Protein AF-A0A9E4DB46-F1 (afdb_monomer_lite)

pLDDT: mean 91.84, std 6.22, range [56.28, 97.88]

Sequence (167 aa):
MNWNAVGAISETIGVIAVFVTLVYLAIQVRDAKYQVKRSIQQVRSSTLRELYLSPVQNPQLVSVLIKSERAWTSGNEIESEEELFEAGDLTPEEALIWQSYQRAWWVHWREVVGNRDQLSESQMDEVNMGIVSIFTRSSSRVYLNSMWVLDSPTIRYIKNLLAESKR

Radius of gyration: 26.62 Å; chains: 1; bounding box: 60×42×80 Å

Secondary structure (DSSP, 8-state):
--HHHHHHHHHHHHHHHHHHHHHHHHHHHHHHHHHHHHHHHHHHHHHHHHHHHHHHH-HHHHHHHHHHHHHHHTSS---SHHHHHHHTT--HHHHHHHHHHHHHHHHHHHHHHHTGGGS-HHHHHHHHHHHHHHHHHSTHHHHHHHHTTS--HHHHHHHHHHHHTT-

Foldseek 3Di:
DPVVVVVVVVVVVVVVVVVVVVVVVVVVVVVVVVVVLVVVVVVLVVLVVCLVCVCVVPVLLVLLQVLLQCLVPVPDPDQALVSSCVSSVNDPVSSVSVLVSLVSVVVSLLVCLVVVVSDDPVRVVVSLVVLLCDLVRGSSVNVLSVCCVDPDPSNVVSVVSNVVVVD

Structure (mmCIF, N/CA/C/O backbone):
data_AF-A0A9E4DB46-F1
#
_entry.id   AF-A0A9E4DB46-F1
#
loop_
_atom_site.group_PDB
_atom_site.id
_atom_site.type_symbol
_atom_site.label_atom_id
_atom_site.label_alt_id
_atom_site.label_comp_id
_atom_site.label_asym_id
_atom_site.label_entity_id
_atom_site.label_seq_id
_atom_site.pdbx_PDB_ins_code
_atom_site.Cartn_x
_atom_site.Cartn_y
_atom_site.Cartn_z
_atom_site.occupancy
_atom_site.B_iso_or_equiv
_atom_site.auth_seq_id
_atom_site.auth_comp_id
_atom_site.auth_asym_id
_atom_site.auth_atom_id
_atom_site.pdbx_PDB_model_num
ATOM 1 N N . MET A 1 1 ? 40.470 19.533 -59.940 1.00 60.00 1 MET A N 1
ATOM 2 C CA . MET A 1 1 ? 40.086 19.120 -58.573 1.00 60.00 1 MET A CA 1
ATOM 3 C C . MET A 1 1 ? 38.724 18.448 -58.661 1.00 60.00 1 MET A C 1
ATOM 5 O O . MET A 1 1 ? 37.797 19.081 -59.150 1.00 60.00 1 MET A O 1
ATOM 9 N N . ASN A 1 2 ? 38.616 17.164 -58.303 1.00 72.81 2 ASN A N 1
ATOM 10 C CA . ASN A 1 2 ? 37.379 16.389 -58.467 1.00 72.81 2 ASN A CA 1
ATOM 11 C C . ASN A 1 2 ? 36.384 16.735 -57.353 1.00 72.81 2 ASN A C 1
ATOM 13 O O . ASN A 1 2 ? 36.293 16.030 -56.352 1.00 72.81 2 ASN A O 1
ATOM 17 N N . TRP A 1 3 ? 35.645 17.830 -57.530 1.00 80.69 3 TRP A N 1
ATOM 18 C CA . TRP A 1 3 ? 34.598 18.281 -56.607 1.00 80.69 3 TRP A CA 1
ATOM 19 C C . TRP A 1 3 ? 33.554 17.196 -56.299 1.00 80.69 3 TRP A C 1
ATOM 21 O O . TRP A 1 3 ? 33.099 17.095 -55.163 1.00 80.69 3 TRP A O 1
ATOM 31 N N . ASN A 1 4 ? 33.273 16.306 -57.255 1.00 75.81 4 ASN A N 1
ATOM 32 C CA . ASN A 1 4 ? 32.402 15.145 -57.043 1.00 75.81 4 ASN A CA 1
ATOM 33 C C . ASN A 1 4 ? 32.952 14.157 -56.000 1.00 75.81 4 ASN A C 1
ATOM 35 O O . ASN A 1 4 ? 32.182 13.592 -55.230 1.00 75.81 4 ASN A O 1
ATOM 39 N N . ALA A 1 5 ? 34.273 13.962 -55.940 1.00 78.31 5 ALA A N 1
ATOM 40 C CA . ALA A 1 5 ? 34.885 13.068 -54.957 1.00 78.31 5 ALA A CA 1
ATOM 41 C C . ALA A 1 5 ? 34.801 13.654 -53.539 1.00 78.31 5 ALA A C 1
ATOM 43 O O . ALA A 1 5 ? 34.546 12.927 -52.586 1.00 78.31 5 ALA A O 1
ATOM 44 N N . VAL A 1 6 ? 34.955 14.977 -53.407 1.00 79.00 6 VAL A N 1
ATOM 45 C CA . VAL A 1 6 ? 34.790 15.681 -52.125 1.00 79.00 6 VAL A CA 1
ATOM 46 C C . VAL A 1 6 ? 33.338 15.592 -51.643 1.00 79.00 6 VAL A C 1
ATOM 48 O O . VAL A 1 6 ? 33.111 15.266 -50.482 1.00 79.00 6 VAL A O 1
ATOM 51 N N . GLY A 1 7 ? 32.362 15.789 -52.538 1.00 80.25 7 GLY A N 1
ATOM 52 C CA . GLY A 1 7 ? 30.936 15.654 -52.215 1.00 80.25 7 GLY A CA 1
ATOM 53 C C . GLY A 1 7 ? 30.553 14.254 -51.723 1.00 80.25 7 GLY A C 1
ATOM 54 O O . GLY A 1 7 ? 29.916 14.128 -50.680 1.00 80.25 7 GLY A O 1
ATOM 55 N N . ALA A 1 8 ? 31.016 13.202 -52.406 1.00 82.44 8 ALA A N 1
ATOM 56 C CA . ALA A 1 8 ? 30.750 11.815 -52.012 1.00 82.44 8 ALA A CA 1
ATOM 57 C C . ALA A 1 8 ? 31.365 11.445 -50.644 1.00 82.44 8 ALA A C 1
ATOM 59 O O . ALA A 1 8 ? 30.770 10.695 -49.864 1.00 82.44 8 ALA A O 1
ATOM 60 N N . ILE A 1 9 ? 32.543 11.995 -50.317 1.00 87.56 9 ILE A N 1
ATOM 61 C CA . ILE A 1 9 ? 33.171 11.821 -48.996 1.00 87.56 9 ILE A CA 1
ATOM 62 C C . ILE A 1 9 ? 32.332 12.511 -47.912 1.00 87.56 9 ILE A C 1
ATOM 64 O O . ILE A 1 9 ? 32.071 11.908 -46.871 1.00 87.56 9 ILE A O 1
ATOM 68 N N . SER A 1 10 ? 31.871 13.743 -48.149 1.00 87.12 10 SER A N 1
ATOM 69 C CA . SER A 1 10 ? 31.019 14.473 -47.199 1.00 87.12 10 SER A CA 1
ATOM 70 C C . SER A 1 10 ? 29.686 13.770 -46.943 1.00 87.12 10 SER A C 1
ATOM 72 O O . SER A 1 10 ? 29.247 13.705 -45.797 1.00 87.12 10 SER A O 1
ATOM 74 N N . GLU A 1 11 ? 29.071 13.201 -47.978 1.00 88.62 11 GLU A N 1
ATOM 75 C CA . GLU A 1 11 ? 27.834 12.426 -47.848 1.00 88.62 11 GLU A CA 1
ATOM 76 C C . GLU A 1 11 ? 28.048 11.161 -47.006 1.00 88.62 11 GLU A C 1
ATOM 78 O O . GLU A 1 11 ? 27.296 10.901 -46.067 1.00 88.62 11 GLU A O 1
ATOM 83 N N . THR A 1 12 ? 29.138 10.430 -47.259 1.00 91.94 12 THR A N 1
ATOM 84 C CA . THR A 1 12 ? 29.494 9.231 -46.482 1.00 91.94 12 THR A CA 1
ATOM 85 C C . THR A 1 12 ? 29.717 9.569 -45.005 1.00 91.94 12 THR A C 1
ATOM 87 O O . THR A 1 12 ? 29.194 8.888 -44.123 1.00 91.94 12 THR A O 1
ATOM 90 N N . ILE A 1 13 ? 30.449 10.652 -44.716 1.00 94.62 13 ILE A N 1
ATOM 91 C CA . ILE A 1 13 ? 30.680 11.122 -43.342 1.00 94.62 13 ILE A CA 1
ATOM 92 C C . ILE A 1 13 ? 29.362 11.544 -42.681 1.00 94.62 13 ILE A C 1
ATOM 94 O O . ILE A 1 13 ? 29.138 11.213 -41.517 1.00 94.62 13 ILE A O 1
ATOM 98 N N . GLY A 1 14 ? 28.478 12.228 -43.412 1.00 94.19 14 GLY A N 1
ATOM 99 C CA . GLY A 1 14 ? 27.161 12.627 -42.919 1.00 94.19 14 GLY A CA 1
ATOM 100 C C . GLY A 1 14 ? 26.303 11.430 -42.509 1.00 94.19 14 GLY A C 1
ATOM 101 O O . GLY A 1 14 ? 25.756 11.416 -41.407 1.00 94.19 14 GLY A O 1
ATOM 102 N N . VAL A 1 15 ? 26.244 10.388 -43.343 1.00 96.38 15 VAL A N 1
ATOM 103 C CA . VAL A 1 15 ? 25.504 9.151 -43.035 1.00 96.38 15 VAL A CA 1
ATOM 104 C C . VAL A 1 15 ? 26.100 8.429 -41.825 1.00 96.38 15 VAL A C 1
ATOM 106 O O . VAL A 1 15 ? 25.354 8.007 -40.940 1.00 96.38 15 VAL A O 1
ATOM 109 N N . ILE A 1 16 ? 27.432 8.328 -41.736 1.00 96.69 16 ILE A N 1
ATOM 110 C CA . ILE A 1 16 ? 28.107 7.726 -40.575 1.00 96.69 16 ILE A CA 1
ATOM 111 C C . ILE A 1 16 ? 27.787 8.513 -39.300 1.00 96.69 16 ILE A C 1
ATOM 113 O O . ILE A 1 16 ? 27.450 7.909 -38.283 1.00 96.69 16 ILE A O 1
ATOM 117 N N . ALA A 1 17 ? 27.845 9.845 -39.350 1.00 96.25 17 ALA A N 1
ATOM 118 C CA . ALA A 1 17 ? 27.524 10.694 -38.208 1.00 96.25 17 ALA A CA 1
ATOM 119 C C . ALA A 1 17 ? 26.080 10.470 -37.731 1.00 96.25 17 ALA A C 1
ATOM 121 O O . ALA A 1 17 ? 25.865 10.239 -36.543 1.00 96.25 17 ALA A O 1
ATOM 122 N N . VAL A 1 18 ? 25.108 10.439 -38.651 1.00 97.06 18 VAL A N 1
ATOM 123 C CA . VAL A 1 18 ? 23.702 10.140 -38.327 1.00 97.06 18 VAL A CA 1
ATOM 124 C C . VAL A 1 18 ? 23.561 8.754 -37.702 1.00 97.06 18 VAL A C 1
ATOM 126 O O . VAL A 1 18 ? 22.880 8.608 -36.687 1.00 97.06 18 VAL A O 1
ATOM 129 N N . PHE A 1 19 ? 24.226 7.738 -38.257 1.00 97.62 19 PHE A N 1
ATOM 130 C CA . PHE A 1 19 ? 24.174 6.380 -37.718 1.00 97.62 19 PHE A CA 1
ATOM 131 C C . PHE A 1 19 ? 24.726 6.314 -36.288 1.00 97.62 19 PHE A C 1
ATOM 133 O O . PHE A 1 19 ? 24.092 5.738 -35.404 1.00 97.62 19 PHE A O 1
ATOM 140 N N . VAL A 1 20 ? 25.862 6.968 -36.029 1.00 97.56 20 VAL A N 1
ATOM 141 C CA . VAL A 1 20 ? 26.446 7.076 -34.684 1.00 97.56 20 VAL A CA 1
ATOM 142 C C . VAL A 1 20 ? 25.490 7.792 -33.728 1.00 97.56 20 VAL A C 1
ATOM 144 O O . VAL A 1 20 ? 25.284 7.323 -32.608 1.00 97.56 20 VAL A O 1
ATOM 147 N N . THR A 1 21 ? 24.852 8.882 -34.163 1.00 97.19 21 THR A N 1
ATOM 148 C CA . THR A 1 21 ? 23.855 9.592 -33.352 1.00 97.19 21 THR A CA 1
ATOM 149 C C . THR A 1 21 ? 22.648 8.710 -33.025 1.00 97.19 21 THR A C 1
ATOM 151 O O . THR A 1 21 ? 22.200 8.705 -31.881 1.00 97.19 21 THR A O 1
ATOM 154 N N . LEU A 1 22 ? 22.139 7.923 -33.977 1.00 97.50 22 LEU A N 1
ATOM 155 C CA . LEU A 1 22 ? 21.023 7.003 -33.734 1.00 97.50 22 LEU A CA 1
ATOM 156 C C . LEU A 1 22 ? 21.393 5.893 -32.747 1.00 97.50 22 LEU A C 1
ATOM 158 O O . LEU A 1 22 ? 20.606 5.589 -31.851 1.00 97.50 22 LEU A O 1
ATOM 162 N N . VAL A 1 23 ? 22.594 5.319 -32.867 1.00 97.62 23 VAL A N 1
ATOM 163 C CA . VAL A 1 23 ? 23.102 4.325 -31.908 1.00 97.62 23 VAL A CA 1
ATOM 164 C C . VAL A 1 23 ? 23.206 4.937 -30.512 1.00 97.62 23 VAL A C 1
ATOM 166 O O . VAL A 1 23 ? 22.738 4.341 -29.541 1.00 97.62 23 VAL A O 1
ATOM 169 N N . TYR A 1 24 ? 23.754 6.149 -30.410 1.00 97.25 24 TYR A N 1
ATOM 170 C CA . TYR A 1 24 ? 23.849 6.872 -29.146 1.00 97.25 24 TYR A CA 1
ATOM 171 C C . TYR A 1 24 ? 22.469 7.130 -28.521 1.00 97.25 24 TYR A C 1
ATOM 173 O O . TYR A 1 24 ? 22.263 6.823 -27.348 1.00 97.25 24 TYR A O 1
ATOM 181 N N . LEU A 1 25 ? 21.498 7.618 -29.303 1.00 96.75 25 LEU A N 1
ATOM 182 C CA . LEU A 1 25 ? 20.127 7.849 -28.837 1.00 96.75 25 LEU A CA 1
ATOM 183 C C . LEU A 1 25 ? 19.442 6.553 -28.395 1.00 96.75 25 LEU A C 1
ATOM 185 O O . LEU A 1 25 ? 18.759 6.535 -27.373 1.00 96.75 25 LEU A O 1
ATOM 189 N N . ALA A 1 26 ? 19.640 5.452 -29.122 1.00 96.69 26 ALA A N 1
ATOM 190 C CA . ALA A 1 26 ? 19.078 4.158 -28.749 1.00 96.69 26 ALA A CA 1
ATOM 191 C C . ALA A 1 26 ? 19.615 3.676 -27.390 1.00 96.69 26 ALA A C 1
ATOM 193 O O . ALA A 1 26 ? 18.838 3.211 -26.550 1.00 96.69 26 ALA A O 1
ATOM 194 N N . ILE A 1 27 ? 20.922 3.832 -27.150 1.00 96.75 27 ILE A N 1
ATOM 195 C CA . ILE A 1 27 ? 21.550 3.528 -25.856 1.00 96.75 27 ILE A CA 1
ATOM 196 C C . ILE A 1 27 ? 20.999 4.460 -24.771 1.00 96.75 27 ILE A C 1
ATOM 198 O O . ILE A 1 27 ? 20.543 3.985 -23.733 1.00 96.75 27 ILE A O 1
ATOM 202 N N . GLN A 1 28 ? 20.936 5.765 -25.037 1.00 96.00 28 GLN A N 1
ATOM 203 C CA . GLN A 1 28 ? 20.429 6.758 -24.090 1.00 96.00 28 GLN A CA 1
ATOM 204 C C . GLN A 1 28 ? 18.982 6.469 -23.662 1.00 96.00 28 GLN A C 1
ATOM 206 O O . GLN A 1 28 ? 18.669 6.491 -22.472 1.00 96.00 28 GLN A O 1
ATOM 211 N N . VAL A 1 29 ? 18.095 6.148 -24.608 1.00 96.12 29 VAL A N 1
ATOM 212 C CA . VAL A 1 29 ? 16.697 5.792 -24.315 1.00 96.12 29 VAL A CA 1
ATOM 213 C C . VAL A 1 29 ? 16.617 4.503 -23.500 1.00 96.12 29 VAL A C 1
ATOM 215 O O . VAL A 1 29 ? 15.783 4.388 -22.598 1.00 96.12 29 VAL A O 1
ATOM 218 N N . ARG A 1 30 ? 17.476 3.521 -23.791 1.00 94.19 30 ARG A N 1
ATOM 219 C CA . ARG A 1 30 ? 17.542 2.271 -23.028 1.00 94.19 30 ARG A CA 1
ATOM 220 C C . ARG A 1 30 ? 17.959 2.524 -21.578 1.00 94.19 30 ARG A C 1
ATOM 222 O O . ARG A 1 30 ? 17.292 2.030 -20.669 1.00 94.19 30 ARG A O 1
ATOM 229 N N . ASP A 1 31 ? 18.997 3.319 -21.360 1.00 94.62 31 ASP A N 1
ATOM 230 C CA . ASP A 1 31 ? 19.483 3.647 -20.018 1.00 94.62 31 ASP A CA 1
ATOM 231 C C . ASP A 1 31 ? 18.463 4.474 -19.233 1.00 94.62 31 ASP A C 1
ATOM 233 O O . ASP A 1 31 ? 18.193 4.172 -18.068 1.00 94.62 31 ASP A O 1
ATOM 237 N N . ALA A 1 32 ? 17.812 5.443 -19.882 1.00 93.12 32 ALA A N 1
ATOM 238 C CA . ALA A 1 32 ? 16.730 6.216 -19.280 1.00 93.12 32 ALA A CA 1
ATOM 239 C C . ALA A 1 32 ? 15.582 5.310 -18.800 1.00 93.12 32 ALA A C 1
ATOM 241 O O . ALA A 1 32 ? 15.111 5.453 -17.671 1.00 93.12 32 ALA A O 1
ATOM 242 N N . LYS A 1 33 ? 15.177 4.312 -19.601 1.00 90.88 33 LYS A N 1
ATOM 243 C CA . LYS A 1 33 ? 14.152 3.330 -19.200 1.00 90.88 33 LYS A CA 1
ATOM 244 C C . LYS A 1 33 ? 14.565 2.532 -17.962 1.00 90.88 33 LYS A C 1
ATOM 246 O O . LYS A 1 33 ? 13.746 2.335 -17.063 1.00 90.88 33 LYS A O 1
ATOM 251 N N . TYR A 1 34 ? 15.821 2.089 -17.881 1.00 90.94 34 TYR A N 1
ATOM 252 C CA . TYR A 1 34 ? 16.309 1.367 -16.703 1.00 90.94 34 TYR A CA 1
ATOM 253 C C . TYR A 1 34 ? 16.370 2.253 -15.455 1.00 90.94 34 TYR A C 1
ATOM 255 O O . TYR A 1 34 ? 16.000 1.795 -14.372 1.00 90.94 34 TYR A O 1
ATOM 263 N N . GLN A 1 35 ? 16.794 3.511 -15.591 1.00 91.81 35 GLN A N 1
ATOM 264 C CA . GLN A 1 35 ? 16.829 4.463 -14.478 1.00 91.81 35 GLN A CA 1
ATOM 265 C C . GLN A 1 35 ? 15.425 4.770 -13.953 1.00 91.81 35 GLN A C 1
ATOM 267 O O . GLN A 1 35 ? 15.206 4.717 -12.744 1.00 91.81 35 GLN A O 1
ATOM 272 N N . VAL A 1 36 ? 14.454 4.997 -14.844 1.00 89.31 36 VAL A N 1
ATOM 273 C CA . VAL A 1 36 ? 13.049 5.201 -14.461 1.00 89.31 36 VAL A CA 1
ATOM 274 C C . VAL A 1 36 ? 12.502 3.976 -13.731 1.00 89.31 36 VAL A C 1
ATOM 276 O O . VAL A 1 36 ? 11.926 4.121 -12.655 1.00 89.31 36 VAL A O 1
ATOM 279 N N . LYS A 1 37 ? 12.745 2.759 -14.241 1.00 86.25 37 LYS A N 1
ATOM 280 C CA . LYS A 1 37 ? 12.300 1.524 -13.573 1.00 86.25 37 LYS A CA 1
ATOM 281 C C . LYS A 1 37 ? 12.878 1.392 -12.160 1.00 86.25 37 LYS A C 1
ATOM 283 O O . LYS A 1 37 ? 12.143 1.062 -11.233 1.00 86.25 37 LYS A O 1
ATOM 288 N N . ARG A 1 38 ? 14.173 1.676 -11.981 1.00 86.94 38 ARG A N 1
ATOM 289 C CA . ARG A 1 38 ? 14.827 1.654 -10.660 1.00 86.94 38 ARG A CA 1
ATOM 290 C C . ARG A 1 38 ? 14.273 2.726 -9.723 1.00 86.94 38 ARG A C 1
ATOM 292 O O . ARG A 1 38 ? 14.011 2.425 -8.565 1.00 86.94 38 ARG A O 1
ATOM 299 N N . SER A 1 39 ? 14.048 3.937 -10.230 1.00 88.62 39 SER A N 1
ATOM 300 C CA . SER A 1 39 ? 13.457 5.036 -9.460 1.00 88.62 39 SER A CA 1
ATOM 301 C C . SER A 1 39 ? 12.055 4.677 -8.954 1.00 88.62 39 SER A C 1
ATOM 303 O O . SER A 1 39 ? 11.780 4.802 -7.765 1.00 88.62 39 SER A O 1
ATOM 305 N N . ILE A 1 40 ? 11.200 4.107 -9.813 1.00 86.38 40 ILE A N 1
ATOM 306 C CA . ILE A 1 40 ? 9.860 3.635 -9.423 1.00 86.38 40 ILE A CA 1
ATOM 307 C C . ILE A 1 40 ? 9.950 2.560 -8.333 1.00 86.38 40 ILE A C 1
ATOM 309 O O . ILE A 1 40 ? 9.224 2.623 -7.342 1.00 86.38 40 ILE A O 1
ATOM 313 N N . GLN A 1 41 ? 10.848 1.582 -8.485 1.00 85.00 41 GLN A N 1
ATOM 314 C CA . GLN A 1 41 ? 11.052 0.539 -7.473 1.00 85.00 41 GLN A CA 1
ATOM 315 C C . GLN A 1 41 ? 11.514 1.122 -6.132 1.00 85.00 41 GLN A C 1
ATOM 317 O O . GLN A 1 41 ? 11.009 0.725 -5.082 1.00 85.00 41 GLN A O 1
ATOM 322 N N . GLN A 1 42 ? 12.426 2.094 -6.164 1.00 88.81 42 GLN A N 1
ATOM 323 C CA . GLN A 1 42 ? 12.910 2.775 -4.969 1.00 88.81 42 GLN A CA 1
ATOM 324 C C . GLN A 1 42 ? 11.795 3.563 -4.275 1.00 88.81 42 GLN A C 1
ATOM 326 O O . GLN A 1 42 ? 11.631 3.415 -3.067 1.00 88.81 42 GLN A O 1
ATOM 331 N N . VAL A 1 43 ? 10.996 4.331 -5.024 1.00 88.00 43 VAL A N 1
ATOM 332 C CA . VAL A 1 43 ? 9.854 5.084 -4.479 1.00 88.00 43 VAL A CA 1
ATOM 333 C C . VAL A 1 43 ? 8.825 4.141 -3.850 1.00 88.00 43 VAL A C 1
ATOM 335 O O . VAL A 1 43 ? 8.377 4.379 -2.731 1.00 88.00 43 VAL A O 1
ATOM 338 N N . ARG A 1 44 ? 8.498 3.016 -4.504 1.00 85.44 44 ARG A N 1
ATOM 339 C CA . ARG A 1 44 ? 7.587 2.004 -3.933 1.00 85.44 44 ARG A CA 1
ATOM 340 C C . ARG A 1 44 ? 8.123 1.429 -2.620 1.00 85.44 44 ARG A C 1
ATOM 342 O O . ARG A 1 44 ? 7.373 1.320 -1.652 1.00 85.44 44 ARG A O 1
ATOM 349 N N . SER A 1 45 ? 9.415 1.097 -2.569 1.00 87.19 45 SER A N 1
ATOM 350 C CA . SER A 1 45 ? 10.056 0.597 -1.348 1.00 87.19 45 SER A CA 1
ATOM 351 C C . SER A 1 45 ? 10.074 1.645 -0.231 1.00 87.19 45 SER A C 1
ATOM 353 O O . SER A 1 45 ? 9.800 1.300 0.919 1.00 87.19 45 SER A O 1
ATOM 355 N N . SER A 1 46 ? 10.334 2.920 -0.547 1.00 90.81 46 SER A N 1
ATOM 356 C CA . SER A 1 46 ? 10.290 3.992 0.452 1.00 90.81 46 SER A CA 1
ATOM 357 C C . SER A 1 46 ? 8.878 4.232 0.977 1.00 90.81 46 SER A C 1
ATOM 359 O O . SER A 1 46 ? 8.719 4.360 2.186 1.00 90.81 46 SER A O 1
ATOM 361 N N . THR A 1 47 ? 7.856 4.211 0.114 1.00 90.94 47 THR A N 1
ATOM 362 C CA . THR A 1 47 ? 6.453 4.364 0.535 1.00 90.94 47 THR A CA 1
ATOM 363 C C . THR A 1 47 ? 6.016 3.223 1.448 1.00 90.94 47 THR A C 1
ATOM 365 O O . THR A 1 47 ? 5.409 3.474 2.484 1.00 90.94 47 THR A O 1
ATOM 368 N N . LEU A 1 48 ? 6.364 1.972 1.122 1.00 89.69 48 LEU A N 1
ATOM 369 C CA . LEU A 1 48 ? 6.097 0.838 2.014 1.00 89.69 48 LEU A CA 1
ATOM 370 C C . LEU A 1 48 ? 6.769 1.024 3.373 1.00 89.69 48 LEU A C 1
ATOM 372 O O . LEU A 1 48 ? 6.128 0.868 4.408 1.00 89.69 48 LEU A O 1
ATOM 376 N N . ARG A 1 49 ? 8.055 1.388 3.379 1.00 92.19 49 ARG A N 1
ATOM 377 C CA . ARG A 1 49 ? 8.793 1.640 4.618 1.00 92.19 49 ARG A CA 1
ATOM 378 C C . ARG A 1 49 ? 8.139 2.740 5.454 1.00 92.19 49 ARG A C 1
ATOM 380 O O . ARG A 1 49 ? 8.043 2.586 6.665 1.00 92.19 49 ARG A O 1
ATOM 387 N N . GLU A 1 50 ? 7.698 3.824 4.829 1.00 93.69 50 GLU A N 1
ATOM 388 C CA . GLU A 1 50 ? 7.006 4.923 5.503 1.00 93.69 50 GLU A CA 1
ATOM 389 C C . GLU A 1 50 ? 5.687 4.459 6.134 1.00 93.69 50 GLU A C 1
ATOM 391 O O . GLU A 1 50 ? 5.475 4.690 7.321 1.00 93.69 50 GLU A O 1
ATOM 396 N N . LEU A 1 51 ? 4.856 3.713 5.399 1.00 93.19 51 LEU A N 1
ATOM 397 C CA . LEU A 1 51 ? 3.591 3.167 5.911 1.00 93.19 51 LEU A CA 1
ATOM 398 C C . LEU A 1 51 ? 3.784 2.188 7.081 1.00 93.19 51 LEU A C 1
ATOM 400 O O . LEU A 1 51 ? 2.981 2.171 8.016 1.00 93.19 51 LEU A O 1
ATOM 404 N N . TYR A 1 52 ? 4.849 1.383 7.051 1.00 91.19 52 TYR A N 1
ATOM 405 C CA . TYR A 1 52 ? 5.190 0.473 8.149 1.00 91.19 52 TYR A CA 1
ATOM 406 C C . TYR A 1 52 ? 5.764 1.194 9.370 1.00 91.19 52 TYR A C 1
ATOM 408 O O . TYR A 1 52 ? 5.540 0.763 10.500 1.00 91.19 52 TYR A O 1
ATOM 416 N N . LEU A 1 53 ? 6.521 2.273 9.165 1.00 94.38 53 LEU A N 1
ATOM 417 C CA . LEU A 1 53 ? 7.127 3.036 10.256 1.00 94.38 53 LEU A CA 1
ATOM 418 C C . LEU A 1 53 ? 6.195 4.107 10.826 1.00 94.38 53 LEU A C 1
ATOM 420 O O . LEU A 1 53 ? 6.447 4.572 11.937 1.00 94.38 53 LEU A O 1
ATOM 424 N N . SER A 1 54 ? 5.118 4.479 10.130 1.00 94.81 54 SER A N 1
ATOM 425 C CA . SER A 1 54 ? 4.227 5.547 10.586 1.00 94.81 54 SER A CA 1
ATOM 426 C C . SER A 1 54 ? 3.598 5.280 11.960 1.00 94.81 54 SER A C 1
ATOM 428 O O . SER A 1 54 ? 3.534 6.229 12.741 1.00 94.81 54 SER A O 1
ATOM 430 N N . PRO A 1 55 ? 3.201 4.043 12.345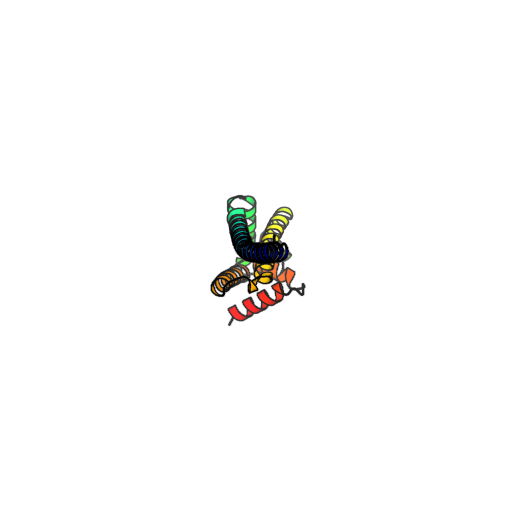 1.00 93.44 55 PRO A N 1
ATOM 431 C CA . PRO A 1 55 ? 2.753 3.784 13.711 1.00 93.44 55 PRO A CA 1
ATOM 432 C C . PRO A 1 55 ? 3.904 3.951 14.708 1.00 93.44 55 PRO A C 1
ATOM 434 O O . PRO A 1 55 ? 3.755 4.619 15.720 1.00 93.44 55 PRO A O 1
ATOM 437 N N . VAL A 1 56 ? 5.097 3.438 14.394 1.00 92.75 56 VAL A N 1
ATOM 438 C CA . VAL A 1 56 ? 6.275 3.546 15.277 1.00 92.75 56 VAL A CA 1
ATOM 439 C C . VAL A 1 56 ? 6.636 5.007 15.568 1.00 92.75 56 VAL A C 1
ATOM 441 O O . VAL A 1 56 ? 7.074 5.334 16.667 1.00 92.75 56 VAL A O 1
ATOM 444 N N . GLN A 1 57 ? 6.435 5.892 14.593 1.00 94.50 57 GLN A N 1
ATOM 445 C CA . GLN A 1 57 ? 6.725 7.322 14.706 1.00 94.50 57 GLN A CA 1
ATOM 446 C C . GLN A 1 57 ? 5.581 8.137 15.325 1.00 94.50 57 GLN A C 1
ATOM 448 O O . GLN A 1 57 ? 5.796 9.289 15.699 1.00 94.50 57 GLN A O 1
ATOM 453 N N . ASN A 1 58 ? 4.380 7.565 15.447 1.00 95.06 58 ASN A N 1
ATOM 454 C CA . ASN A 1 58 ? 3.195 8.251 15.949 1.00 95.06 58 ASN A CA 1
ATOM 455 C C . ASN A 1 58 ? 2.496 7.410 17.039 1.00 95.06 58 ASN A C 1
ATOM 457 O O . ASN A 1 58 ? 1.656 6.560 16.729 1.00 95.06 58 ASN A O 1
ATOM 461 N N . PRO A 1 59 ? 2.781 7.673 18.330 1.00 94.31 59 PRO A N 1
ATOM 462 C CA . PRO A 1 59 ? 2.175 6.942 19.444 1.00 94.31 59 PRO A CA 1
ATOM 463 C C . PRO A 1 59 ? 0.641 6.999 19.473 1.00 94.31 59 PRO A C 1
ATOM 465 O O . PRO A 1 59 ? 0.001 6.042 19.908 1.00 94.31 59 PRO A O 1
ATOM 468 N N . GLN A 1 60 ? 0.039 8.091 18.987 1.00 95.12 60 GLN A N 1
ATOM 469 C CA . GLN A 1 60 ? -1.416 8.205 18.895 1.00 95.12 60 GLN A CA 1
ATOM 470 C C . GLN A 1 60 ? -1.971 7.210 17.872 1.00 95.12 60 GLN A C 1
ATOM 472 O O . GLN A 1 60 ? -2.929 6.503 18.172 1.00 95.12 60 GLN A O 1
ATOM 477 N N . LEU A 1 61 ? -1.326 7.077 16.708 1.00 96.81 61 LEU A N 1
ATOM 478 C CA . LEU A 1 61 ? -1.706 6.074 15.710 1.00 96.81 61 LEU A CA 1
ATOM 479 C C . LEU A 1 61 ? -1.594 4.650 16.276 1.00 96.81 61 LEU A C 1
ATOM 481 O O . LEU A 1 61 ? -2.483 3.840 16.040 1.00 96.81 61 LEU A O 1
ATOM 485 N N . VAL A 1 62 ? -0.563 4.344 17.071 1.00 96.88 62 VAL A N 1
ATOM 486 C CA . VAL A 1 62 ? -0.448 3.030 17.740 1.00 96.88 62 VAL A CA 1
ATOM 487 C C . VAL A 1 62 ? -1.640 2.764 18.653 1.00 96.88 62 VAL A C 1
ATOM 489 O O . VAL A 1 62 ? -2.226 1.687 18.578 1.00 96.88 62 VAL A O 1
ATOM 492 N N . SER A 1 63 ? -2.018 3.737 19.488 1.00 96.56 63 SER A N 1
ATOM 493 C CA . SER A 1 63 ? -3.183 3.617 20.374 1.00 96.56 63 SER A CA 1
ATOM 494 C C . SER A 1 63 ? -4.459 3.320 19.582 1.00 96.56 63 SER A C 1
ATOM 496 O O . SER A 1 63 ? -5.175 2.367 19.891 1.00 96.56 63 SER A O 1
ATOM 498 N N . VAL A 1 64 ? -4.695 4.084 18.513 1.00 97.62 64 VAL A N 1
ATOM 499 C CA . VAL A 1 64 ? -5.859 3.931 17.630 1.00 97.62 64 VAL A CA 1
ATOM 500 C C . VAL A 1 64 ? -5.888 2.554 16.966 1.00 97.62 64 VAL A C 1
ATOM 502 O O . VAL A 1 64 ? -6.915 1.877 16.998 1.00 97.62 64 VAL A O 1
ATOM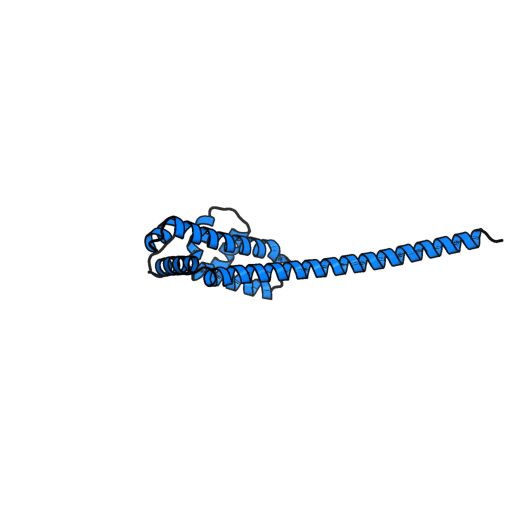 505 N N . LEU A 1 65 ? -4.757 2.101 16.414 1.00 96.44 65 LEU A N 1
ATOM 506 C CA . LEU A 1 65 ? -4.665 0.782 15.794 1.00 96.44 65 LEU A CA 1
ATOM 507 C C . LEU A 1 65 ? -4.932 -0.325 16.816 1.00 96.44 65 LEU A C 1
ATOM 509 O O . LEU A 1 65 ? -5.750 -1.198 16.550 1.00 96.44 65 LEU A O 1
ATOM 513 N N . ILE A 1 66 ? -4.346 -0.257 18.015 1.00 96.44 66 ILE A N 1
ATOM 514 C CA . ILE A 1 66 ? -4.591 -1.247 19.075 1.00 96.44 66 ILE A CA 1
ATOM 515 C C . ILE A 1 66 ? -6.070 -1.293 19.475 1.00 96.44 66 ILE A C 1
ATOM 517 O O . ILE A 1 66 ? -6.610 -2.389 19.621 1.00 96.44 66 ILE A O 1
ATOM 521 N N . LYS A 1 67 ? -6.730 -0.139 19.653 1.00 96.94 67 LYS A N 1
ATOM 522 C CA . LYS A 1 67 ? -8.170 -0.084 19.955 1.00 96.94 67 LYS A CA 1
ATOM 523 C C . LYS A 1 67 ? -8.987 -0.771 18.858 1.00 96.94 67 LYS A C 1
ATOM 525 O O . LYS A 1 67 ? -9.765 -1.673 19.159 1.00 96.94 67 LYS A O 1
ATOM 530 N N . SER A 1 68 ? -8.740 -0.412 17.596 1.00 96.62 68 SER A N 1
ATOM 531 C CA . SER A 1 68 ? -9.454 -0.997 16.454 1.00 96.62 68 SER A CA 1
ATOM 532 C C . SER A 1 68 ? -9.203 -2.503 16.297 1.00 96.62 68 SER A C 1
ATOM 534 O O . SER A 1 68 ? -10.135 -3.260 16.049 1.00 96.62 68 SER A O 1
ATOM 536 N N . GLU A 1 69 ? -7.974 -2.977 16.520 1.00 95.81 69 GLU A N 1
ATOM 537 C CA . GLU A 1 69 ? -7.652 -4.406 16.430 1.00 95.81 69 GLU A CA 1
ATOM 538 C C . GLU A 1 69 ? -8.268 -5.212 17.577 1.00 95.81 69 GLU A C 1
ATOM 540 O O . GLU A 1 69 ? -8.729 -6.336 17.376 1.00 95.81 69 GLU A O 1
ATOM 545 N N . ARG A 1 70 ? -8.330 -4.649 18.788 1.00 95.75 70 ARG A N 1
ATOM 546 C CA . ARG A 1 70 ? -9.030 -5.285 19.914 1.00 95.75 70 ARG A CA 1
ATOM 547 C C . ARG A 1 70 ? -10.530 -5.383 19.667 1.00 95.75 70 ARG A C 1
ATOM 549 O O . ARG A 1 70 ? -11.106 -6.424 19.956 1.00 95.75 70 ARG A O 1
ATOM 556 N N . ALA A 1 71 ? -11.138 -4.336 19.112 1.00 94.81 71 ALA A N 1
ATOM 557 C CA . ALA A 1 71 ? -12.542 -4.359 18.718 1.00 94.81 71 ALA A CA 1
ATOM 558 C C . ALA A 1 71 ? -12.798 -5.446 17.667 1.00 94.81 71 ALA A C 1
ATOM 560 O O . ALA A 1 71 ? -13.643 -6.313 17.877 1.00 94.81 71 ALA A O 1
ATOM 561 N N . TRP A 1 72 ? -11.993 -5.474 16.601 1.00 93.50 72 TRP A N 1
ATOM 562 C CA . TRP A 1 72 ? -12.061 -6.485 15.542 1.00 93.50 72 TRP A CA 1
ATOM 563 C C . TRP A 1 72 ? -11.925 -7.922 16.065 1.00 93.50 72 TRP A C 1
ATOM 565 O O . TRP A 1 72 ? -12.653 -8.819 15.653 1.00 93.50 72 TRP A O 1
ATOM 575 N N . THR A 1 73 ? -11.010 -8.152 17.007 1.00 91.56 73 THR A N 1
ATOM 576 C CA . THR A 1 73 ? -10.743 -9.490 17.564 1.00 91.56 73 THR A CA 1
ATOM 577 C C . THR A 1 73 ? -11.650 -9.876 18.736 1.00 91.56 73 THR A C 1
ATOM 579 O O . THR A 1 73 ? -11.530 -10.987 19.250 1.00 91.56 73 THR A O 1
ATOM 582 N N . SER A 1 74 ? -12.578 -9.005 19.149 1.00 87.56 74 SER A N 1
ATOM 583 C CA . SER A 1 74 ? -13.464 -9.229 20.305 1.00 87.56 74 SER A CA 1
ATOM 584 C C . SER A 1 74 ? -14.508 -10.339 20.110 1.00 87.56 74 SER A C 1
ATOM 586 O O . SER A 1 74 ? -15.149 -10.748 21.076 1.00 87.56 74 SER A O 1
ATOM 588 N N . GLY A 1 75 ? -14.655 -10.860 18.888 1.00 72.31 75 GLY A N 1
ATOM 589 C CA . GLY A 1 75 ? -15.570 -11.956 18.552 1.00 72.31 75 GLY A CA 1
ATOM 590 C C . GLY A 1 75 ? -16.937 -11.507 18.030 1.00 72.31 75 GLY A C 1
ATOM 591 O O . GLY A 1 75 ? -17.729 -12.359 17.634 1.00 72.31 75 GLY A O 1
ATOM 592 N N . ASN A 1 76 ? -17.199 -10.199 17.985 1.00 77.94 76 ASN A N 1
ATOM 593 C CA . ASN A 1 76 ? -18.361 -9.644 17.296 1.00 77.94 76 ASN A CA 1
ATOM 594 C C . ASN A 1 76 ? -18.101 -9.589 15.783 1.00 77.94 76 ASN A C 1
ATOM 596 O O . ASN A 1 76 ? -17.001 -9.244 15.349 1.00 77.94 76 ASN A O 1
ATOM 600 N N . GLU A 1 77 ? -19.114 -9.916 14.982 1.00 84.88 77 GLU A N 1
ATOM 601 C CA . GLU A 1 77 ? -19.075 -9.724 13.531 1.00 84.88 77 GLU A CA 1
ATOM 602 C C . GLU A 1 77 ? -19.226 -8.221 13.254 1.00 84.88 77 GLU A C 1
ATOM 604 O O . GLU A 1 77 ? -20.316 -7.670 13.370 1.00 84.88 77 GLU A O 1
ATOM 609 N N . ILE A 1 78 ? -18.100 -7.547 13.009 1.00 91.81 78 ILE A N 1
ATOM 610 C CA . ILE A 1 78 ? -18.041 -6.113 12.705 1.00 91.81 78 ILE A CA 1
ATOM 611 C C . ILE A 1 78 ? -17.995 -5.959 11.188 1.00 91.81 78 ILE A C 1
ATOM 613 O O . ILE A 1 78 ? -17.015 -6.348 10.550 1.00 91.81 78 ILE A O 1
ATOM 617 N N . GLU A 1 79 ? -19.032 -5.371 10.605 1.00 89.44 79 GLU A N 1
ATOM 618 C CA . GLU A 1 79 ? -19.158 -5.232 9.151 1.00 89.44 79 GLU A CA 1
ATOM 619 C C . GLU A 1 79 ? -18.943 -3.793 8.676 1.00 89.44 79 GLU A C 1
ATOM 621 O O . GLU A 1 79 ? -18.551 -3.582 7.521 1.00 89.44 79 GLU A O 1
ATOM 626 N N . SER A 1 80 ? -19.142 -2.807 9.559 1.00 94.00 80 SER A N 1
ATOM 627 C CA . SER A 1 80 ? -19.029 -1.383 9.234 1.00 94.00 80 SER A CA 1
ATOM 628 C C . SER A 1 80 ? -17.978 -0.641 10.063 1.00 94.00 80 SER A C 1
ATOM 630 O O . SER A 1 80 ? -17.618 -1.031 11.173 1.00 94.00 80 SER A O 1
ATOM 632 N N . GLU A 1 81 ? -17.459 0.458 9.503 1.00 95.12 81 GLU A N 1
ATOM 633 C CA . GLU A 1 81 ? -16.503 1.323 10.207 1.00 95.12 81 GLU A CA 1
ATOM 634 C C . GLU A 1 81 ? -17.122 1.941 11.465 1.00 95.12 81 GLU A C 1
ATOM 636 O O . GLU A 1 81 ? -16.441 2.074 12.472 1.00 95.12 81 GLU A O 1
ATOM 641 N N . GLU A 1 82 ? -18.415 2.267 11.428 1.00 94.94 82 GLU A N 1
ATOM 642 C CA . GLU A 1 82 ? -19.150 2.820 12.568 1.00 94.94 82 GLU A CA 1
ATOM 643 C C . GLU A 1 82 ? -19.201 1.823 13.733 1.00 94.94 82 GLU A C 1
ATOM 645 O O . GLU A 1 82 ? -18.775 2.158 14.836 1.00 94.94 82 GLU A O 1
ATOM 650 N N . GLU A 1 83 ? -19.574 0.567 13.464 1.00 95.50 83 GLU A N 1
ATOM 651 C CA . GLU A 1 83 ? -19.538 -0.517 14.457 1.00 95.50 83 GLU A CA 1
ATOM 652 C C . GLU A 1 83 ? -18.132 -0.723 15.032 1.00 95.50 83 GLU A C 1
ATOM 654 O O . GLU A 1 83 ? -17.971 -0.940 16.233 1.00 95.50 83 GLU A O 1
ATOM 659 N N . LEU A 1 84 ? -17.095 -0.636 14.189 1.00 96.50 84 LEU A N 1
ATOM 660 C CA . LEU A 1 84 ? -15.706 -0.750 14.632 1.00 96.50 84 LEU A CA 1
ATOM 661 C C . LEU A 1 84 ? -15.320 0.386 15.585 1.00 96.50 84 LEU A C 1
ATOM 663 O O . LEU A 1 84 ? -14.622 0.151 16.575 1.00 96.50 84 LEU A O 1
ATOM 667 N N . PHE A 1 85 ? -15.735 1.615 15.279 1.00 96.75 85 PHE A N 1
ATOM 668 C CA . PHE A 1 85 ? -15.405 2.791 16.080 1.00 96.75 85 PHE A CA 1
ATOM 669 C C . PHE A 1 85 ? -16.133 2.775 17.420 1.00 96.75 85 PHE A C 1
ATOM 671 O O . PHE A 1 85 ? -15.506 3.052 18.442 1.00 96.75 85 PHE A O 1
ATOM 678 N N . GLU A 1 86 ? -17.403 2.374 17.432 1.00 95.62 86 GLU A N 1
ATOM 679 C CA . GLU A 1 86 ? -18.173 2.184 18.661 1.00 95.62 86 GLU A CA 1
ATOM 680 C C . GLU A 1 86 ? -17.587 1.060 19.523 1.00 95.62 86 GLU A C 1
ATOM 682 O O . GLU A 1 86 ? -17.304 1.265 20.704 1.00 95.62 86 GLU A O 1
ATOM 687 N N . ALA A 1 87 ? -17.322 -0.113 18.937 1.00 95.81 87 ALA A N 1
ATOM 688 C CA . ALA A 1 87 ? -16.767 -1.257 19.662 1.00 95.81 87 ALA A CA 1
ATOM 689 C C . ALA A 1 87 ? -15.347 -0.997 20.196 1.00 95.81 87 ALA A C 1
ATOM 691 O O . ALA A 1 87 ? -14.946 -1.574 21.209 1.00 95.81 87 ALA A O 1
ATOM 692 N N . GLY A 1 88 ? -14.574 -0.149 19.514 1.00 95.81 88 GLY A N 1
ATOM 693 C CA . GLY A 1 88 ? -13.229 0.245 19.929 1.00 95.81 88 GLY A CA 1
ATOM 694 C C . GLY A 1 88 ? -13.172 1.434 20.885 1.00 95.81 88 GLY A C 1
ATOM 695 O O . GLY A 1 88 ? -12.069 1.759 21.332 1.00 95.81 88 GLY A O 1
ATOM 696 N N . ASP A 1 89 ? -14.306 2.076 21.186 1.00 96.56 89 ASP A N 1
ATOM 697 C CA . ASP A 1 89 ? -14.368 3.348 21.918 1.00 96.56 89 ASP A CA 1
ATOM 698 C C . ASP A 1 89 ? -13.402 4.389 21.310 1.00 96.56 89 ASP A C 1
ATOM 700 O O . ASP A 1 89 ? -12.521 4.960 21.974 1.00 96.56 89 ASP A O 1
ATOM 704 N N . LEU A 1 90 ? -13.489 4.547 19.982 1.00 97.62 90 LEU A N 1
ATOM 705 C CA . LEU A 1 90 ? -12.731 5.550 19.238 1.00 97.62 90 LEU A CA 1
ATOM 706 C C . LEU A 1 90 ? -13.470 6.884 19.292 1.00 97.62 90 LEU A C 1
ATOM 708 O O . LEU A 1 90 ? -14.646 6.985 18.943 1.00 97.62 90 LEU A O 1
ATOM 712 N N . THR A 1 91 ? -12.752 7.945 19.650 1.00 97.88 91 THR A N 1
ATOM 713 C CA . THR A 1 91 ? -13.280 9.304 19.487 1.00 97.88 91 THR A CA 1
ATOM 714 C C . THR A 1 91 ? -13.398 9.666 17.998 1.00 97.88 91 THR A C 1
ATOM 716 O O . THR A 1 91 ? -12.724 9.063 17.158 1.00 97.88 91 THR A O 1
ATOM 719 N N . PRO A 1 92 ? -14.175 10.704 17.630 1.00 97.44 92 PRO A N 1
ATOM 720 C CA . PRO A 1 92 ? -14.231 11.174 16.243 1.00 97.44 92 PRO A CA 1
ATOM 721 C C . PRO A 1 92 ? -12.855 11.534 15.653 1.00 97.44 92 PRO A C 1
ATOM 723 O O . PRO A 1 92 ? -12.601 11.311 14.470 1.00 97.44 92 PRO A O 1
ATOM 726 N N . GLU A 1 93 ? -11.942 12.059 16.474 1.00 97.25 93 GLU A N 1
ATOM 727 C CA . GLU A 1 93 ? -10.567 12.362 16.057 1.00 97.25 93 GLU A CA 1
ATOM 728 C C . GLU A 1 93 ? -9.753 11.084 15.813 1.00 97.25 93 GLU A C 1
ATOM 730 O O . GLU A 1 93 ? -9.041 10.977 14.814 1.00 97.25 93 GLU A O 1
ATOM 735 N N . GLU A 1 94 ? -9.881 10.088 16.691 1.00 97.88 94 GLU A N 1
ATOM 736 C CA . GLU A 1 94 ? -9.228 8.786 16.532 1.00 97.88 94 GLU A CA 1
ATOM 737 C C . GLU A 1 94 ? -9.746 8.036 15.297 1.00 97.88 94 GLU A C 1
ATOM 739 O O . GLU A 1 94 ? -8.949 7.470 14.544 1.00 97.88 94 GLU A O 1
ATOM 744 N N . ALA A 1 95 ? -11.055 8.089 15.039 1.00 97.44 95 ALA A N 1
ATOM 745 C CA . ALA A 1 95 ? -11.672 7.540 13.835 1.00 97.44 95 ALA A CA 1
ATOM 746 C C . ALA A 1 95 ? -11.098 8.186 12.563 1.00 97.44 95 ALA A C 1
ATOM 748 O O . ALA A 1 95 ? -10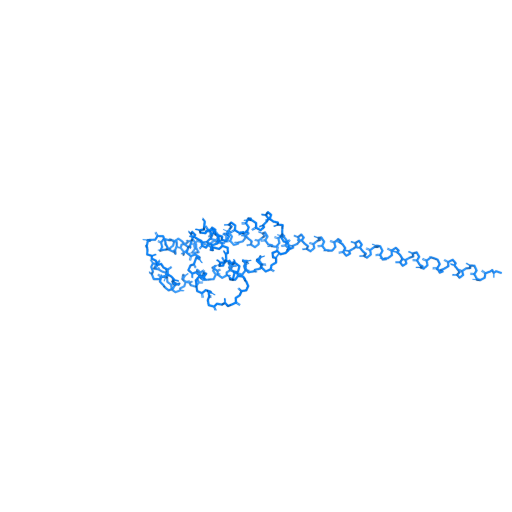.735 7.484 11.617 1.00 97.44 95 ALA A O 1
ATOM 749 N N . LEU A 1 96 ? -10.916 9.512 12.555 1.00 96.81 96 LEU A N 1
ATOM 750 C CA . LEU A 1 96 ? -10.290 10.218 11.434 1.00 96.81 96 LEU A CA 1
ATOM 751 C C . LEU A 1 96 ? -8.832 9.779 11.211 1.00 96.81 96 LEU A C 1
ATOM 753 O O . LEU A 1 96 ? -8.411 9.597 10.062 1.00 96.81 96 LEU A O 1
ATOM 757 N N . ILE A 1 97 ? -8.059 9.593 12.286 1.00 97.50 97 ILE A N 1
ATOM 758 C CA . ILE A 1 97 ? -6.677 9.087 12.217 1.00 97.50 97 ILE A CA 1
ATOM 759 C C . ILE A 1 97 ? -6.661 7.682 11.611 1.00 97.50 97 ILE A C 1
ATOM 761 O O . ILE A 1 97 ? -5.888 7.423 10.684 1.00 97.50 97 ILE A O 1
ATOM 765 N N . TRP A 1 98 ? -7.537 6.795 12.090 1.00 97.56 98 TRP A N 1
ATOM 766 C CA . TRP A 1 98 ? -7.658 5.434 11.575 1.00 97.56 98 TRP A CA 1
ATOM 767 C C . TRP A 1 98 ? -8.008 5.439 10.084 1.00 97.56 98 TRP A C 1
ATOM 769 O O . TRP A 1 98 ? -7.279 4.863 9.278 1.00 97.56 98 TRP A O 1
ATOM 779 N N . GLN A 1 99 ? -9.056 6.167 9.687 1.00 96.81 99 GLN A N 1
ATOM 780 C CA . GLN A 1 99 ? -9.490 6.258 8.290 1.00 96.81 99 GLN A CA 1
ATOM 781 C C . GLN A 1 99 ? -8.404 6.821 7.375 1.00 96.81 99 GLN A C 1
ATOM 783 O O . GLN A 1 99 ? -8.221 6.342 6.254 1.00 96.81 99 GLN A O 1
ATOM 788 N N . SER A 1 100 ? -7.664 7.831 7.837 1.00 96.06 100 SER A N 1
ATOM 789 C CA . SER A 1 100 ? -6.559 8.422 7.076 1.00 96.06 100 SER A CA 1
ATOM 790 C C . SER A 1 100 ? -5.438 7.409 6.851 1.00 96.06 100 SER A C 1
ATOM 792 O O . SER A 1 100 ? -4.908 7.308 5.742 1.00 96.06 100 SER A O 1
ATOM 794 N N . TYR A 1 101 ? -5.123 6.609 7.871 1.00 96.56 101 TYR A N 1
ATOM 795 C CA . TYR A 1 101 ? -4.141 5.536 7.767 1.00 96.56 101 TYR A CA 1
ATOM 796 C C . TYR A 1 101 ? -4.590 4.424 6.808 1.00 96.56 101 TYR A C 1
ATOM 798 O O . TYR A 1 101 ? -3.830 4.039 5.916 1.00 96.56 101 TYR A O 1
ATOM 806 N N . GLN A 1 102 ? -5.840 3.959 6.915 1.00 96.31 102 GLN A N 1
ATOM 807 C CA . GLN A 1 102 ? -6.382 2.951 5.995 1.00 96.31 102 GLN A CA 1
ATOM 808 C C . GLN A 1 102 ? -6.422 3.463 4.550 1.00 96.31 102 GLN A C 1
ATOM 810 O O . GLN A 1 102 ? -6.057 2.746 3.617 1.00 96.31 102 GLN A O 1
ATOM 815 N N . ARG A 1 103 ? -6.778 4.739 4.350 1.00 95.31 103 ARG A N 1
ATOM 816 C CA . ARG A 1 103 ? -6.750 5.391 3.036 1.00 95.31 103 ARG A CA 1
ATOM 817 C C . ARG A 1 103 ? -5.338 5.439 2.449 1.00 95.31 103 ARG A C 1
ATOM 819 O O . ARG A 1 103 ? -5.185 5.231 1.246 1.00 95.31 103 ARG A O 1
ATOM 826 N N . ALA A 1 104 ? -4.314 5.696 3.262 1.00 95.31 104 ALA A N 1
ATOM 827 C CA . ALA A 1 104 ? -2.925 5.702 2.804 1.00 95.31 104 ALA A CA 1
ATOM 828 C C . ALA A 1 104 ? -2.491 4.312 2.302 1.00 95.31 104 ALA A C 1
ATOM 830 O O . ALA A 1 104 ? -1.965 4.188 1.192 1.00 95.31 104 ALA A O 1
ATOM 831 N N . TRP A 1 105 ? -2.813 3.256 3.056 1.00 94.44 105 TRP A N 1
ATOM 832 C CA . TRP A 1 105 ? -2.619 1.872 2.612 1.00 94.44 105 TRP A CA 1
ATOM 833 C C . TRP A 1 105 ? -3.411 1.539 1.350 1.00 94.44 105 TRP A C 1
ATOM 835 O O . TRP A 1 105 ? -2.890 0.899 0.438 1.00 94.44 105 TRP A O 1
ATOM 845 N N . TRP A 1 106 ? -4.655 2.001 1.250 1.00 93.56 106 TRP A N 1
ATOM 846 C CA . TRP A 1 106 ? -5.476 1.783 0.065 1.00 93.56 106 TRP A CA 1
ATOM 847 C C . TRP A 1 106 ? -4.873 2.398 -1.197 1.00 93.56 106 TRP A C 1
ATOM 849 O O . TRP A 1 106 ? -4.827 1.747 -2.242 1.00 93.56 106 TRP A O 1
ATOM 859 N N . VAL A 1 107 ? -4.374 3.634 -1.111 1.00 93.06 107 VAL A N 1
ATOM 860 C CA . VAL A 1 107 ? -3.696 4.292 -2.236 1.00 93.06 107 VAL A CA 1
ATOM 861 C C . VAL A 1 107 ? -2.477 3.483 -2.676 1.00 93.06 107 VAL A C 1
ATOM 863 O O . VAL A 1 107 ? -2.290 3.291 -3.879 1.00 93.06 107 VAL A O 1
ATOM 866 N N . HIS A 1 108 ? -1.702 2.957 -1.723 1.00 92.81 108 HIS A N 1
ATOM 867 C CA . HIS A 1 108 ? -0.581 2.070 -2.016 1.00 92.81 108 HIS A CA 1
ATOM 868 C C . HIS A 1 108 ? -1.029 0.806 -2.769 1.00 92.81 108 HIS A C 1
ATOM 870 O O . HIS A 1 108 ? -0.517 0.526 -3.855 1.00 92.81 108 HIS A O 1
ATOM 876 N N . TRP A 1 109 ? -2.026 0.078 -2.259 1.00 92.31 109 TRP A N 1
ATOM 877 C CA . TRP A 1 109 ? -2.511 -1.145 -2.909 1.00 92.31 109 TRP A CA 1
ATOM 878 C C . TRP A 1 109 ? -3.098 -0.887 -4.292 1.00 92.31 109 TRP A C 1
ATOM 880 O O . TRP A 1 109 ? -2.844 -1.650 -5.225 1.00 92.31 109 TRP A O 1
ATOM 890 N N . ARG A 1 110 ? -3.837 0.212 -4.457 1.00 93.12 110 ARG A N 1
ATOM 891 C CA . ARG A 1 110 ? -4.373 0.627 -5.755 1.00 93.12 110 ARG A CA 1
ATOM 892 C C . ARG A 1 110 ? -3.265 0.844 -6.780 1.00 93.12 110 ARG A C 1
ATOM 894 O O . ARG A 1 110 ? -3.401 0.373 -7.906 1.00 93.12 110 ARG A O 1
ATOM 901 N N . GLU A 1 111 ? -2.185 1.513 -6.389 1.00 91.94 111 GLU A N 1
ATOM 902 C CA . GLU A 1 111 ? -1.037 1.765 -7.262 1.00 91.94 111 GLU A CA 1
ATOM 903 C C . GLU A 1 111 ? -0.317 0.466 -7.645 1.00 91.94 111 GLU A C 1
ATOM 905 O O . GLU A 1 111 ? -0.025 0.234 -8.818 1.00 91.94 111 GLU A O 1
ATOM 910 N N . VAL A 1 112 ? -0.071 -0.418 -6.675 1.00 92.12 112 VAL A N 1
ATOM 911 C CA . VAL A 1 112 ? 0.613 -1.698 -6.913 1.00 92.12 112 VAL A CA 1
ATOM 912 C C . VAL A 1 112 ? -0.215 -2.611 -7.821 1.00 92.12 112 VAL A C 1
ATOM 914 O O . VAL A 1 112 ? 0.294 -3.099 -8.828 1.00 92.12 112 VAL A O 1
ATOM 917 N N . VAL A 1 113 ? -1.505 -2.794 -7.524 1.00 93.25 113 VAL A N 1
ATOM 918 C CA . VAL A 1 113 ? -2.411 -3.644 -8.320 1.00 93.25 113 VAL A CA 1
ATOM 919 C C . VAL A 1 113 ? -2.652 -3.065 -9.718 1.00 93.25 113 VAL A C 1
ATOM 921 O O . VAL A 1 113 ? -2.795 -3.820 -10.686 1.00 93.25 113 VAL A O 1
ATOM 924 N N . GLY A 1 114 ? -2.697 -1.734 -9.836 1.00 91.88 114 GLY A N 1
ATOM 925 C CA . GLY A 1 114 ? -2.843 -1.029 -11.109 1.00 91.88 114 GLY A CA 1
ATOM 926 C C . GLY A 1 114 ? -1.646 -1.207 -12.046 1.00 91.88 114 GLY A C 1
ATOM 927 O O . GLY A 1 114 ? -1.834 -1.224 -13.256 1.00 91.88 114 GLY A O 1
ATOM 928 N N . ASN A 1 115 ? -0.448 -1.414 -11.492 1.00 90.69 115 ASN A N 1
ATOM 929 C CA . ASN A 1 115 ? 0.807 -1.587 -12.231 1.00 90.69 115 ASN A CA 1
ATOM 930 C C . ASN A 1 115 ? 1.375 -3.015 -12.113 1.00 90.69 115 ASN A C 1
ATOM 932 O O . ASN A 1 115 ? 2.595 -3.214 -12.120 1.00 90.69 115 ASN A O 1
ATOM 936 N N . ARG A 1 116 ? 0.505 -4.018 -11.947 1.00 89.94 116 ARG A N 1
ATOM 937 C CA . ARG A 1 116 ? 0.917 -5.419 -11.745 1.00 89.94 116 ARG A CA 1
ATOM 938 C C . ARG A 1 116 ? 1.710 -6.008 -12.914 1.00 89.94 116 ARG A C 1
ATOM 940 O O . ARG A 1 116 ? 2.532 -6.889 -12.713 1.00 89.94 116 ARG A O 1
ATOM 947 N N . ASP A 1 117 ? 1.498 -5.500 -14.124 1.00 90.50 117 ASP A N 1
ATOM 948 C CA . ASP A 1 117 ? 2.218 -5.874 -15.348 1.00 90.50 117 ASP A CA 1
ATOM 949 C C . ASP A 1 117 ? 3.714 -5.513 -15.304 1.00 90.50 117 ASP A C 1
ATOM 951 O O . ASP A 1 117 ? 4.520 -6.063 -16.051 1.00 90.50 117 ASP A O 1
ATOM 955 N N . GLN A 1 118 ? 4.100 -4.600 -14.410 1.00 88.12 118 GLN A N 1
ATOM 956 C CA . GLN A 1 118 ? 5.486 -4.175 -14.217 1.00 88.12 118 GLN A CA 1
ATOM 957 C C . GLN A 1 118 ? 6.232 -5.002 -13.160 1.00 88.12 118 GLN A C 1
ATOM 959 O O . GLN A 1 118 ? 7.434 -4.783 -12.956 1.00 88.12 118 GLN A O 1
ATOM 964 N N . LEU A 1 119 ? 5.531 -5.899 -12.464 1.00 88.06 119 LEU A N 1
ATOM 965 C CA . LEU A 1 119 ? 6.049 -6.718 -11.371 1.00 88.06 119 LEU A CA 1
ATOM 966 C C . LEU A 1 119 ? 6.355 -8.137 -11.864 1.00 88.06 119 LEU A C 1
ATOM 968 O O . LEU A 1 119 ? 5.696 -8.648 -12.766 1.00 88.06 119 LEU A O 1
ATOM 972 N N . SER A 1 120 ? 7.385 -8.768 -11.294 1.00 90.62 120 SER A N 1
ATOM 973 C CA . SER A 1 120 ? 7.617 -10.200 -11.519 1.00 90.62 120 SER A CA 1
ATOM 974 C C . SER A 1 120 ? 6.565 -11.043 -10.794 1.00 90.62 120 SER A C 1
ATOM 976 O O . SER A 1 120 ? 5.929 -10.569 -9.853 1.00 90.62 120 SER A O 1
ATOM 978 N N . GLU A 1 121 ? 6.424 -12.312 -11.182 1.00 92.38 121 GLU A N 1
ATOM 979 C CA . GLU A 1 121 ? 5.527 -13.259 -10.500 1.00 92.38 121 GLU A CA 1
ATOM 980 C C . GLU A 1 121 ? 5.834 -13.345 -8.999 1.00 92.38 121 GLU A C 1
ATOM 982 O O . GLU A 1 121 ? 4.959 -13.098 -8.180 1.00 92.38 121 GLU A O 1
ATOM 987 N N . SER A 1 122 ? 7.107 -13.527 -8.630 1.00 92.19 122 SER A N 1
ATOM 988 C CA . SER A 1 122 ? 7.534 -13.544 -7.222 1.00 92.19 122 SER A CA 1
ATOM 989 C C . SER A 1 122 ? 7.188 -12.255 -6.463 1.00 92.19 122 SER A C 1
ATOM 991 O O . SER A 1 122 ? 6.820 -12.322 -5.295 1.00 92.1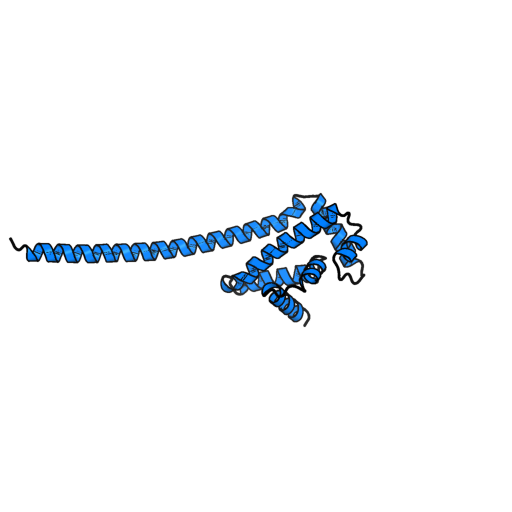9 122 SER A O 1
ATOM 993 N N . GLN A 1 123 ? 7.276 -11.081 -7.102 1.00 90.69 123 GLN A N 1
ATOM 994 C CA . GLN A 1 123 ? 6.866 -9.823 -6.466 1.00 90.69 123 GLN A CA 1
ATOM 995 C C . GLN A 1 123 ? 5.350 -9.757 -6.280 1.00 90.69 123 GLN A C 1
ATOM 997 O O . GLN A 1 123 ? 4.870 -9.236 -5.275 1.00 90.69 123 GLN A O 1
ATOM 1002 N N . MET A 1 124 ? 4.592 -10.277 -7.245 1.00 93.31 124 MET A N 1
ATOM 1003 C CA . MET A 1 124 ? 3.141 -10.372 -7.136 1.00 93.31 124 MET A CA 1
ATOM 1004 C C . MET A 1 124 ? 2.709 -11.343 -6.037 1.00 93.31 124 MET A C 1
ATOM 1006 O O . MET A 1 124 ? 1.744 -11.043 -5.340 1.00 93.31 124 MET A O 1
ATOM 1010 N N . ASP A 1 125 ? 3.433 -12.439 -5.820 1.00 93.81 125 ASP A N 1
ATOM 1011 C CA . ASP A 1 125 ? 3.157 -13.375 -4.726 1.00 93.81 125 ASP A CA 1
ATOM 1012 C C . ASP A 1 125 ? 3.339 -12.718 -3.351 1.00 93.81 125 ASP A C 1
ATOM 1014 O O . ASP A 1 125 ? 2.472 -12.843 -2.483 1.00 93.81 125 ASP A O 1
ATOM 1018 N N . GLU A 1 126 ? 4.418 -11.951 -3.159 1.00 91.19 126 GLU A N 1
ATOM 1019 C CA . GLU A 1 126 ? 4.650 -11.178 -1.929 1.00 91.19 126 GLU A CA 1
ATOM 1020 C C . GLU A 1 126 ? 3.542 -10.142 -1.689 1.00 91.19 126 GLU A C 1
ATOM 1022 O O . GLU A 1 126 ? 3.008 -10.028 -0.581 1.00 91.19 126 GLU A O 1
ATOM 1027 N N . VAL A 1 127 ? 3.156 -9.409 -2.738 1.00 92.88 127 VAL A N 1
ATOM 1028 C CA . VAL A 1 127 ? 2.051 -8.439 -2.693 1.00 92.88 127 VAL A CA 1
ATOM 1029 C C . VAL A 1 127 ? 0.743 -9.129 -2.316 1.00 92.88 127 VAL A C 1
ATOM 1031 O O . VAL A 1 127 ? 0.038 -8.664 -1.420 1.00 92.88 127 VAL A O 1
ATOM 1034 N N . ASN A 1 128 ? 0.425 -10.249 -2.963 1.00 95.31 128 ASN A N 1
ATOM 1035 C CA . ASN A 1 128 ? -0.794 -11.005 -2.711 1.00 95.31 128 ASN A CA 1
ATOM 1036 C C . ASN A 1 128 ? -0.843 -11.521 -1.272 1.00 95.31 128 ASN A C 1
ATOM 1038 O O . ASN A 1 128 ? -1.867 -11.373 -0.605 1.00 95.31 128 ASN A O 1
ATOM 1042 N N . MET A 1 129 ? 0.270 -12.050 -0.764 1.00 93.12 129 MET A N 1
ATOM 1043 C CA . MET A 1 129 ? 0.384 -12.486 0.626 1.00 93.12 129 MET A CA 1
ATOM 1044 C C . MET A 1 129 ? 0.151 -11.327 1.603 1.00 93.12 129 MET A C 1
ATOM 1046 O O . MET A 1 129 ? -0.580 -11.488 2.582 1.00 93.12 129 MET A O 1
ATOM 1050 N N . GLY A 1 130 ? 0.711 -10.147 1.319 1.00 92.56 130 GLY A N 1
ATOM 1051 C CA . GLY A 1 130 ? 0.494 -8.939 2.117 1.00 92.56 130 GLY A CA 1
ATOM 1052 C C . GLY A 1 130 ? -0.971 -8.495 2.141 1.00 92.56 130 GLY A C 1
ATOM 1053 O O . GLY A 1 130 ? -1.530 -8.277 3.217 1.00 92.56 130 GLY A O 1
ATOM 1054 N N . ILE A 1 131 ? -1.617 -8.433 0.972 1.00 95.00 131 ILE A N 1
ATOM 1055 C CA . ILE A 1 131 ? -3.040 -8.082 0.831 1.00 95.00 131 ILE A CA 1
ATOM 1056 C C . ILE A 1 131 ? -3.916 -9.072 1.608 1.00 95.00 131 ILE A C 1
ATOM 1058 O O . ILE A 1 131 ? -4.769 -8.651 2.392 1.00 95.00 131 ILE A O 1
ATOM 1062 N N . VAL A 1 132 ? -3.699 -10.379 1.424 1.00 95.44 132 VAL A N 1
ATOM 1063 C CA . VAL A 1 132 ? -4.458 -11.426 2.126 1.00 95.44 132 VAL A CA 1
ATOM 1064 C C . VAL A 1 132 ? -4.257 -11.316 3.633 1.00 95.44 132 VAL A C 1
ATOM 1066 O O . VAL A 1 132 ? -5.236 -11.354 4.378 1.00 95.44 132 VAL A O 1
ATOM 1069 N N . SER A 1 133 ? -3.015 -11.144 4.091 1.00 92.00 133 SER A N 1
ATOM 1070 C CA . SER A 1 133 ? -2.705 -11.021 5.516 1.00 92.00 133 SER A CA 1
ATOM 1071 C C . SER A 1 133 ? -3.428 -9.832 6.147 1.00 92.00 133 SER A C 1
ATOM 1073 O O . SER A 1 133 ? -4.083 -10.005 7.171 1.00 92.00 133 SER A O 1
ATOM 1075 N N . ILE A 1 134 ? -3.353 -8.649 5.529 1.00 92.12 134 ILE A N 1
ATOM 1076 C CA . ILE A 1 134 ? -3.990 -7.433 6.049 1.00 92.12 134 ILE A CA 1
ATOM 1077 C C . ILE A 1 134 ? -5.512 -7.591 6.063 1.00 92.12 134 ILE A C 1
ATOM 1079 O O . ILE A 1 134 ? -6.132 -7.515 7.116 1.00 92.12 134 ILE A O 1
ATOM 1083 N N . PHE A 1 135 ? -6.138 -7.891 4.925 1.00 93.06 135 PHE A N 1
ATOM 1084 C CA . PHE A 1 135 ? -7.602 -7.872 4.838 1.00 93.06 135 PHE A CA 1
ATOM 1085 C C . PHE A 1 135 ? -8.295 -9.122 5.390 1.00 93.06 135 PHE A C 1
ATOM 1087 O O . PHE A 1 135 ? -9.519 -9.200 5.337 1.00 93.06 135 PHE A O 1
ATOM 1094 N N . THR A 1 136 ? -7.553 -10.104 5.899 1.00 90.69 136 THR A N 1
ATOM 1095 C CA . THR A 1 136 ? -8.141 -11.276 6.573 1.00 90.69 136 THR A CA 1
ATOM 1096 C C . THR A 1 136 ? -7.917 -11.241 8.079 1.00 90.69 136 THR A C 1
ATOM 1098 O O . THR A 1 136 ? -8.722 -11.794 8.822 1.00 90.69 136 THR A O 1
ATOM 1101 N N . ARG A 1 137 ? -6.822 -10.629 8.546 1.00 87.56 137 ARG A N 1
ATOM 1102 C CA . ARG A 1 137 ? -6.378 -10.741 9.944 1.00 87.56 137 ARG A CA 1
ATOM 1103 C C . ARG A 1 137 ? -6.409 -9.429 10.717 1.00 87.56 137 ARG A C 1
ATOM 1105 O O . ARG A 1 137 ? -6.002 -9.443 11.873 1.00 87.56 137 ARG A O 1
ATOM 1112 N N . SER A 1 138 ? -6.853 -8.332 10.109 1.00 92.75 138 SER A N 1
ATOM 1113 C CA . SER A 1 138 ? -6.895 -7.032 10.773 1.00 92.75 138 SER A CA 1
ATOM 1114 C C . SER A 1 138 ? -8.211 -6.295 10.559 1.00 92.75 138 SER A C 1
ATOM 1116 O O . SER A 1 138 ? -8.973 -6.575 9.624 1.00 92.75 138 SER A O 1
ATOM 1118 N N . SER A 1 139 ? -8.421 -5.277 11.393 1.00 94.88 139 SER A N 1
ATOM 1119 C CA . SER A 1 139 ? -9.538 -4.334 11.291 1.00 94.88 139 SER A CA 1
ATOM 1120 C C . SER A 1 139 ? -9.609 -3.619 9.931 1.00 94.88 139 SER A C 1
ATOM 1122 O O . SER A 1 139 ? -10.668 -3.131 9.540 1.00 94.88 139 SER A O 1
ATOM 1124 N N . SER A 1 140 ? -8.526 -3.623 9.139 1.00 94.88 140 SER A N 1
ATOM 1125 C CA . SER A 1 140 ? -8.501 -3.105 7.762 1.00 94.88 140 SER A CA 1
ATOM 1126 C C . SER A 1 140 ? -9.514 -3.788 6.840 1.00 94.88 140 SER A C 1
ATOM 1128 O O . SER A 1 140 ? -9.884 -3.218 5.811 1.00 94.88 140 SER A O 1
ATOM 1130 N N . ARG A 1 141 ? -9.989 -4.995 7.185 1.00 93.69 141 ARG A N 1
ATOM 1131 C CA . ARG A 1 141 ? -11.100 -5.649 6.482 1.00 93.69 141 ARG A CA 1
ATOM 1132 C C . ARG A 1 141 ? -12.351 -4.768 6.454 1.00 93.69 141 ARG A C 1
ATOM 1134 O O . ARG A 1 141 ? -12.964 -4.640 5.400 1.00 93.69 141 ARG A O 1
ATOM 1141 N N . VAL A 1 142 ? -12.670 -4.104 7.557 1.00 94.75 142 VAL A N 1
ATOM 1142 C CA . VAL A 1 142 ? -13.844 -3.228 7.675 1.00 94.75 142 VAL A CA 1
ATOM 1143 C C . VAL A 1 142 ? -13.760 -2.049 6.698 1.00 94.75 142 VAL A C 1
ATOM 1145 O O . VAL A 1 142 ? -14.733 -1.717 6.024 1.00 94.75 142 VAL A O 1
ATOM 1148 N N . TYR A 1 143 ? -12.567 -1.477 6.520 1.00 95.06 143 TYR A N 1
ATOM 1149 C CA . TYR A 1 143 ? -12.340 -0.436 5.513 1.00 95.06 143 TYR A CA 1
ATOM 1150 C C . TYR A 1 143 ? -12.527 -0.965 4.081 1.00 95.06 143 TYR A C 1
ATOM 1152 O O . TYR A 1 143 ? -13.072 -0.294 3.208 1.00 95.06 143 TYR A O 1
ATOM 1160 N N . LEU A 1 144 ? -12.091 -2.198 3.806 1.00 93.44 144 LEU A N 1
ATOM 1161 C CA . LEU A 1 144 ? -12.347 -2.823 2.508 1.00 93.44 144 LEU A CA 1
ATOM 1162 C C . LEU A 1 144 ? -13.850 -3.033 2.264 1.00 93.44 144 LEU A C 1
ATOM 1164 O O . LEU A 1 144 ? -14.302 -2.840 1.132 1.00 93.44 144 LEU A O 1
ATOM 1168 N N . ASN A 1 145 ? -14.608 -3.392 3.304 1.00 92.31 145 ASN A N 1
ATOM 1169 C CA . ASN A 1 145 ? -16.056 -3.551 3.226 1.00 92.31 145 ASN A CA 1
ATOM 1170 C C . ASN A 1 145 ? -16.743 -2.236 2.829 1.00 92.31 145 ASN A C 1
ATOM 1172 O O . ASN A 1 145 ? -17.561 -2.234 1.907 1.00 92.31 145 ASN A O 1
ATOM 1176 N N . SER A 1 146 ? -16.361 -1.107 3.440 1.00 90.81 146 SER A N 1
ATOM 1177 C CA . SER A 1 146 ? -16.936 0.210 3.111 1.00 90.81 146 SER A CA 1
ATOM 1178 C C . SER A 1 146 ? -16.667 0.621 1.658 1.00 90.81 146 SER A C 1
ATOM 1180 O O . SER A 1 146 ? -17.490 1.274 1.013 1.00 90.81 146 SER A O 1
ATOM 1182 N N . MET A 1 147 ? -15.553 0.161 1.087 1.00 90.50 147 MET A N 1
ATOM 1183 C CA . MET A 1 147 ? -15.217 0.404 -0.313 1.00 90.50 147 MET A CA 1
ATOM 1184 C C . MET A 1 147 ? -15.937 -0.517 -1.299 1.00 90.50 147 MET A C 1
ATOM 1186 O O . MET A 1 147 ? -15.930 -0.227 -2.492 1.00 90.50 147 MET A O 1
ATOM 1190 N N . TRP A 1 148 ? -16.562 -1.618 -0.874 1.00 84.12 148 TRP A N 1
ATOM 1191 C CA . TRP A 1 148 ? -17.092 -2.628 -1.800 1.00 84.12 148 TRP A CA 1
ATOM 1192 C C . TRP A 1 148 ? -18.177 -2.160 -2.759 1.00 84.12 148 TRP A C 1
ATOM 1194 O O . TRP A 1 148 ? -18.392 -2.844 -3.767 1.00 84.12 148 TRP A O 1
ATOM 1204 N N . VAL A 1 149 ? -18.822 -1.037 -2.457 1.00 82.75 149 VAL A N 1
ATOM 1205 C CA . VAL A 1 149 ? -19.792 -0.360 -3.325 1.00 82.75 149 VAL A CA 1
ATOM 1206 C C . VAL A 1 149 ? -19.146 0.255 -4.569 1.00 82.75 149 VAL A C 1
ATOM 1208 O O . VAL A 1 149 ? -19.830 0.536 -5.549 1.00 82.75 149 VAL A O 1
ATOM 1211 N N . LEU A 1 150 ? -17.830 0.468 -4.550 1.00 87.25 150 LEU A N 1
ATOM 1212 C CA . LEU A 1 150 ? -17.097 1.068 -5.654 1.00 87.25 150 LEU A CA 1
ATOM 1213 C C . LEU A 1 150 ? -16.778 0.011 -6.719 1.00 87.25 150 LEU A C 1
ATOM 1215 O O . LEU A 1 150 ? -16.128 -1.004 -6.445 1.00 87.25 150 LEU A O 1
ATOM 1219 N N . ASP A 1 151 ? -17.156 0.283 -7.969 1.00 84.69 151 ASP A N 1
ATOM 1220 C CA . ASP A 1 151 ? -16.773 -0.553 -9.108 1.00 84.69 151 ASP A CA 1
ATOM 1221 C C . ASP A 1 151 ? -15.358 -0.204 -9.599 1.00 84.69 151 ASP A C 1
ATOM 1223 O O . ASP A 1 151 ? -15.156 0.514 -10.577 1.00 84.69 151 ASP A O 1
ATOM 1227 N N . SER A 1 152 ? -14.347 -0.683 -8.869 1.00 89.88 152 SER A N 1
ATOM 1228 C CA . SER A 1 152 ? -12.932 -0.478 -9.199 1.00 89.88 152 SER A CA 1
ATOM 1229 C C . SER A 1 152 ? -12.247 -1.790 -9.600 1.00 89.88 152 SER A C 1
ATOM 1231 O O . SER A 1 152 ? -12.419 -2.802 -8.909 1.00 89.88 152 SER A O 1
ATOM 1233 N N . PRO A 1 153 ? -11.389 -1.798 -10.644 1.00 91.56 153 PRO A N 1
ATOM 1234 C CA . PRO A 1 153 ? -10.558 -2.954 -10.985 1.00 91.56 153 PRO A CA 1
ATOM 1235 C C . PRO A 1 153 ? -9.736 -3.485 -9.803 1.00 91.56 153 PRO A C 1
ATOM 1237 O O . PRO A 1 153 ? -9.626 -4.698 -9.638 1.00 91.56 153 PRO A O 1
ATOM 1240 N N . THR A 1 154 ? -9.210 -2.596 -8.954 1.00 93.12 154 THR A N 1
ATOM 1241 C CA . THR A 1 154 ? -8.458 -2.968 -7.745 1.00 93.12 154 THR A CA 1
ATOM 1242 C C . THR A 1 154 ? -9.341 -3.708 -6.745 1.00 93.12 154 THR A C 1
ATOM 1244 O O . THR A 1 154 ? -8.925 -4.713 -6.179 1.00 93.12 154 THR A O 1
ATOM 1247 N N . ILE A 1 155 ? -10.580 -3.250 -6.552 1.00 93.88 155 ILE A N 1
ATOM 1248 C CA . ILE A 1 155 ? -11.521 -3.888 -5.624 1.00 93.88 155 ILE A CA 1
ATOM 1249 C C . ILE A 1 155 ? -11.905 -5.270 -6.133 1.00 93.88 155 ILE A C 1
ATOM 1251 O O . ILE A 1 155 ? -11.898 -6.219 -5.356 1.00 93.88 155 ILE A O 1
ATOM 1255 N N . ARG A 1 156 ? -12.188 -5.409 -7.434 1.00 93.19 156 ARG A N 1
ATOM 1256 C CA . ARG A 1 156 ? -12.469 -6.718 -8.044 1.00 93.19 156 ARG A CA 1
ATOM 1257 C C . ARG A 1 156 ? -11.290 -7.677 -7.885 1.00 93.19 156 ARG A C 1
ATOM 1259 O O . ARG A 1 156 ? -11.498 -8.822 -7.502 1.00 93.19 156 ARG A O 1
ATOM 1266 N N . TYR A 1 157 ? -10.066 -7.196 -8.106 1.00 94.69 157 TYR A N 1
ATOM 1267 C CA . TYR A 1 157 ? -8.849 -7.980 -7.897 1.00 94.69 157 TYR A CA 1
ATOM 1268 C C . TYR A 1 157 ? -8.735 -8.488 -6.454 1.00 94.69 157 TYR A C 1
ATOM 1270 O O . TYR A 1 157 ? -8.611 -9.688 -6.234 1.00 94.69 157 TYR A O 1
ATOM 1278 N N . ILE A 1 158 ? -8.844 -7.591 -5.469 1.00 94.81 158 ILE A N 1
ATOM 1279 C CA . ILE A 1 158 ? -8.721 -7.950 -4.051 1.00 94.81 158 ILE A CA 1
ATOM 1280 C C . ILE A 1 158 ? -9.868 -8.873 -3.616 1.00 94.81 158 ILE A C 1
ATOM 1282 O O . ILE A 1 158 ? -9.627 -9.838 -2.900 1.00 94.81 158 ILE A O 1
ATOM 1286 N N . LYS A 1 159 ? -11.108 -8.638 -4.073 1.00 92.94 159 LYS A N 1
ATOM 1287 C CA . LYS A 1 159 ? -12.249 -9.532 -3.803 1.00 92.94 159 LYS A CA 1
ATOM 1288 C C . LYS A 1 159 ? -11.978 -10.954 -4.295 1.00 92.94 159 LYS A C 1
ATOM 1290 O O . LYS A 1 159 ? -12.190 -11.894 -3.535 1.00 92.94 159 LYS A O 1
ATOM 1295 N N . ASN A 1 160 ? -11.499 -11.101 -5.530 1.00 94.44 160 ASN A N 1
ATOM 1296 C CA . ASN A 1 160 ? -11.176 -12.408 -6.101 1.00 94.44 160 ASN A CA 1
ATOM 1297 C C . ASN A 1 160 ? -10.045 -13.085 -5.324 1.00 94.44 160 ASN A C 1
ATOM 1299 O O . ASN A 1 160 ? -10.195 -14.233 -4.917 1.00 94.44 160 ASN A O 1
ATOM 1303 N N . LEU A 1 161 ? -8.977 -12.343 -5.025 1.00 95.25 161 LEU A N 1
ATOM 1304 C CA . LEU A 1 161 ? -7.844 -12.852 -4.257 1.00 95.25 161 LEU A CA 1
ATOM 1305 C C . LEU A 1 161 ? -8.271 -13.373 -2.873 1.00 95.25 161 LEU A C 1
ATOM 1307 O O . LEU A 1 161 ? -7.869 -14.457 -2.459 1.00 95.25 161 LEU A O 1
ATOM 1311 N N . LEU A 1 162 ? -9.132 -12.632 -2.171 1.00 93.94 162 LEU A N 1
ATOM 1312 C CA . LEU A 1 162 ? -9.647 -13.034 -0.858 1.00 93.94 162 LEU A CA 1
ATOM 1313 C C . LEU A 1 162 ? -10.670 -14.179 -0.933 1.00 93.94 162 LEU A C 1
ATOM 1315 O O . LEU A 1 162 ? -10.882 -14.876 0.056 1.00 93.94 162 LEU A O 1
ATOM 1319 N N . ALA A 1 163 ? -11.338 -14.370 -2.073 1.00 93.06 163 ALA A N 1
ATOM 1320 C CA . ALA A 1 163 ? -12.219 -15.514 -2.297 1.00 93.06 163 ALA A CA 1
ATOM 1321 C C . ALA A 1 163 ? -11.419 -16.794 -2.580 1.00 93.06 163 ALA A C 1
ATOM 1323 O O . ALA A 1 163 ? -11.799 -17.869 -2.118 1.00 93.06 163 ALA A O 1
ATOM 1324 N N . GLU A 1 164 ? -10.306 -16.677 -3.304 1.00 92.56 164 GLU A N 1
ATOM 1325 C CA . GLU A 1 164 ? -9.379 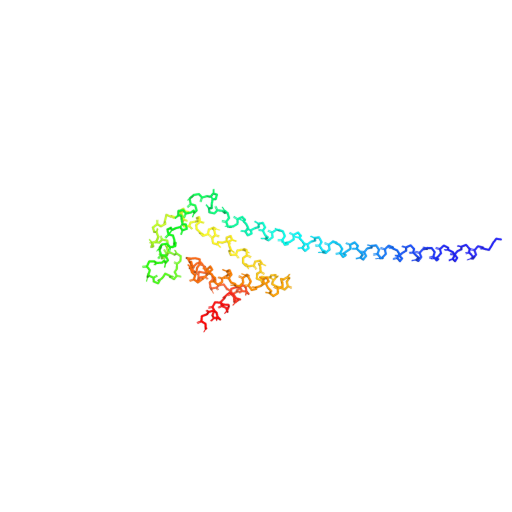-17.777 -3.581 1.00 92.56 164 GLU A CA 1
ATOM 1326 C C . GLU A 1 164 ? -8.642 -18.226 -2.319 1.00 92.56 164 GLU A C 1
ATOM 1328 O O . GLU A 1 164 ? -8.537 -19.423 -2.084 1.00 92.56 164 GLU A O 1
ATOM 1333 N N . SER A 1 165 ? -8.228 -17.297 -1.451 1.00 88.19 165 SER A N 1
ATOM 1334 C CA . SER A 1 165 ? -7.525 -17.631 -0.203 1.00 88.19 165 SER A CA 1
ATOM 1335 C C . SER A 1 165 ? -8.390 -18.336 0.852 1.00 88.19 165 SER A C 1
ATOM 1337 O O . SER A 1 165 ? -7.863 -18.770 1.873 1.00 88.19 165 SER A O 1
ATOM 1339 N N . LYS A 1 166 ? -9.717 -18.378 0.666 1.00 77.00 166 LYS A N 1
ATOM 1340 C CA . LYS A 1 166 ? -10.663 -19.078 1.554 1.00 77.00 166 LYS A CA 1
ATOM 1341 C C . LYS A 1 166 ? -10.900 -20.542 1.157 1.00 77.00 166 LYS A C 1
ATOM 1343 O O . LYS A 1 166 ? -11.567 -21.245 1.913 1.00 77.00 166 LYS A O 1
ATOM 1348 N N . ARG A 1 167 ? -10.440 -20.962 -0.026 1.00 56.28 167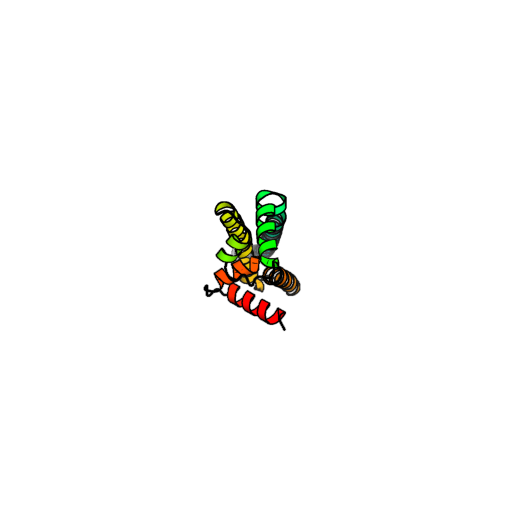 ARG A N 1
ATOM 1349 C CA . ARG A 1 167 ? -10.544 -22.343 -0.521 1.00 56.28 167 ARG A CA 1
ATOM 1350 C C . ARG A 1 167 ? -9.345 -23.164 -0.072 1.00 56.28 167 ARG A C 1
ATOM 1352 O O . ARG A 1 167 ? -9.565 -24.364 0.188 1.00 56.28 167 ARG A O 1
#